Protein AF-A0A6C2UU72-F1 (afdb_monomer_lite)

Secondary structure (DSSP, 8-state):
-EEEEEEETTTTEEEEEEE----HHHHHHHHHHTTTTHHHHHHHHHTSPP-EEETTT--S-EE--HHHHHHHHTS-----HHHHHHHHHHHHHHHHHHHHT-

Organism: NCBI:txid2750658

Radius of gyration: 19.35 Å; chains: 1; bounding box: 35×25×57 Å

Foldseek 3Di:
DDWDWFQAPVVNDTAIKDWDDDDPVVLVVVCVVVLNPSVVVVVVVVPDDTQIAGPPPRDSRTDHPVVVVVVVVPPDDDDDVVVVVVVVVVSCVSVVVVVVVD

pLDDT: mean 72.53, std 7.65, range [53.47, 87.12]

Sequence (102 aa):
MKTARFYCADCDTVTKCEARTPSHILHLLLSIITAGLWVIVWVLLILKPLAWRCASCGSSRIRKYHELTQAIKDVPKKANPIGALIGLAIGIGLGFWYILTR

Structure (mmCIF, N/CA/C/O backbone):
data_AF-A0A6C2UU72-F1
#
_entry.id   AF-A0A6C2UU72-F1
#
loop_
_atom_site.group_PDB
_atom_site.id
_atom_site.type_symbol
_atom_site.label_atom_id
_atom_site.label_alt_id
_atom_site.label_comp_id
_atom_site.label_asym_id
_atom_site.label_entity_id
_atom_site.label_seq_id
_atom_site.pdbx_PDB_ins_code
_atom_site.Cartn_x
_atom_site.Cartn_y
_atom_site.Cartn_z
_atom_site.occupancy
_atom_site.B_iso_or_equiv
_atom_site.auth_seq_id
_atom_site.auth_comp_id
_atom_site.auth_asym_id
_atom_site.auth_atom_id
_atom_site.pdbx_PDB_model_num
ATOM 1 N N . MET A 1 1 ? 3.519 3.362 -0.200 1.00 58.50 1 MET A N 1
ATOM 2 C CA . MET A 1 1 ? 3.694 3.430 -1.666 1.00 58.50 1 MET A CA 1
ATOM 3 C C . MET A 1 1 ? 4.549 2.248 -2.088 1.00 58.50 1 MET A C 1
ATOM 5 O O . MET A 1 1 ? 5.656 2.125 -1.580 1.00 58.50 1 MET A O 1
ATOM 9 N N . LYS A 1 2 ? 4.024 1.325 -2.904 1.00 72.56 2 LYS A N 1
ATOM 10 C CA . LYS A 1 2 ? 4.803 0.178 -3.406 1.00 72.56 2 LYS A CA 1
ATOM 11 C C . LYS A 1 2 ? 5.288 0.494 -4.814 1.00 72.56 2 LYS A C 1
ATOM 13 O O . LYS A 1 2 ? 4.506 0.995 -5.618 1.00 72.56 2 LYS A O 1
ATOM 18 N N . THR A 1 3 ? 6.555 0.205 -5.096 1.00 78.81 3 THR A N 1
ATOM 19 C CA . THR A 1 3 ? 7.156 0.437 -6.415 1.00 78.81 3 THR A CA 1
ATOM 20 C C . THR A 1 3 ? 7.757 -0.861 -6.942 1.00 78.81 3 THR A C 1
ATOM 22 O O . THR A 1 3 ? 8.321 -1.635 -6.172 1.00 78.81 3 THR A O 1
ATOM 25 N N . ALA A 1 4 ? 7.566 -1.134 -8.229 1.00 78.69 4 ALA A N 1
ATOM 26 C CA . ALA A 1 4 ? 8.080 -2.318 -8.917 1.00 78.69 4 ALA A CA 1
ATOM 27 C C . ALA A 1 4 ? 8.367 -1.971 -10.384 1.00 78.69 4 ALA A C 1
ATOM 29 O O . ALA A 1 4 ? 7.825 -0.996 -10.897 1.00 78.69 4 ALA A O 1
ATOM 30 N N . ARG A 1 5 ? 9.227 -2.733 -11.066 1.00 80.38 5 ARG A N 1
ATOM 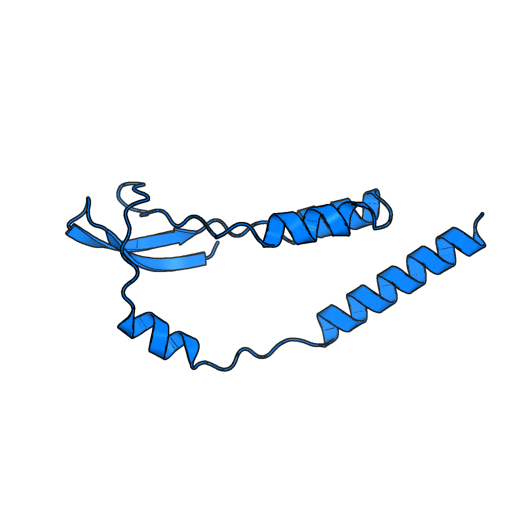31 C CA . ARG A 1 5 ? 9.512 -2.532 -12.497 1.00 80.38 5 ARG A CA 1
ATOM 32 C C . ARG A 1 5 ? 8.606 -3.431 -13.336 1.00 80.38 5 ARG A C 1
ATOM 34 O O . ARG A 1 5 ? 8.594 -4.639 -13.113 1.00 80.38 5 ARG A O 1
ATOM 41 N N . PHE A 1 6 ? 7.870 -2.855 -14.285 1.00 81.06 6 PHE A N 1
ATOM 42 C CA . PHE A 1 6 ? 7.045 -3.595 -15.246 1.00 81.06 6 PHE A CA 1
ATOM 43 C C . PHE A 1 6 ? 7.261 -3.071 -16.659 1.00 81.06 6 PHE A C 1
ATOM 45 O O . PHE A 1 6 ? 7.720 -1.947 -16.852 1.00 81.06 6 PHE A O 1
ATOM 52 N N . TYR A 1 7 ? 6.916 -3.896 -17.642 1.00 83.25 7 TYR A N 1
ATOM 53 C CA . TYR A 1 7 ? 6.917 -3.479 -19.034 1.00 83.25 7 TYR A CA 1
ATOM 54 C C . TYR A 1 7 ? 5.617 -2.728 -19.341 1.00 83.25 7 TYR A C 1
ATOM 56 O O . TYR A 1 7 ? 4.517 -3.234 -19.085 1.00 83.25 7 TYR A O 1
ATOM 64 N N . CYS A 1 8 ? 5.746 -1.512 -19.866 1.00 85.25 8 CYS A N 1
ATOM 65 C CA . CYS A 1 8 ? 4.618 -0.688 -20.280 1.00 85.25 8 CYS A CA 1
ATOM 66 C C . CYS A 1 8 ? 4.458 -0.765 -21.798 1.00 85.25 8 CYS A C 1
ATOM 68 O O . CYS A 1 8 ? 5.386 -0.420 -22.519 1.00 85.25 8 CYS A O 1
ATOM 70 N N . ALA A 1 9 ? 3.274 -1.166 -22.270 1.00 83.19 9 ALA A N 1
ATOM 71 C CA . ALA A 1 9 ? 3.007 -1.283 -23.704 1.00 83.19 9 ALA A CA 1
ATOM 72 C C . ALA A 1 9 ? 2.989 0.079 -24.422 1.00 83.19 9 ALA A C 1
ATOM 74 O O . ALA A 1 9 ? 3.321 0.147 -25.595 1.00 83.19 9 ALA A O 1
ATOM 75 N N . ASP A 1 10 ? 2.630 1.162 -23.722 1.00 87.12 10 ASP A N 1
ATOM 76 C CA . ASP A 1 10 ? 2.581 2.508 -24.312 1.00 87.12 10 ASP A CA 1
ATOM 77 C C . ASP A 1 10 ? 3.963 3.197 -24.349 1.00 87.12 10 ASP A C 1
ATOM 79 O O . ASP A 1 10 ? 4.182 4.076 -25.174 1.00 87.12 10 ASP A O 1
ATOM 83 N N . CYS A 1 11 ? 4.900 2.815 -23.469 1.00 85.25 11 CYS A N 1
ATOM 84 C CA . CYS A 1 11 ? 6.282 3.326 -23.486 1.00 85.25 11 CYS A CA 1
ATOM 85 C C . CYS A 1 11 ? 7.267 2.385 -24.191 1.00 85.25 11 CYS A C 1
ATOM 87 O O . CYS A 1 11 ? 8.440 2.730 -24.303 1.00 85.25 11 CYS A O 1
ATOM 89 N N . ASP A 1 12 ? 6.815 1.181 -24.553 1.00 85.94 12 ASP A N 1
ATOM 90 C CA . ASP A 1 12 ? 7.617 0.085 -25.109 1.00 85.94 12 ASP A CA 1
ATOM 91 C C . ASP A 1 12 ? 8.918 -0.208 -24.329 1.00 85.94 12 ASP A C 1
ATOM 93 O O . ASP A 1 12 ? 9.945 -0.610 -24.867 1.00 85.94 12 ASP A O 1
ATOM 97 N N . THR A 1 13 ? 8.908 0.029 -23.016 1.00 84.56 13 THR A N 1
ATOM 98 C CA . THR A 1 13 ? 10.105 -0.111 -22.183 1.00 84.56 13 THR A CA 1
ATOM 99 C C . THR A 1 13 ? 9.763 -0.518 -20.754 1.00 84.56 13 THR A C 1
ATOM 101 O O . THR A 1 13 ? 8.620 -0.405 -20.291 1.00 84.56 13 THR A O 1
ATOM 104 N N . VAL A 1 14 ? 10.765 -1.038 -20.042 1.00 83.50 14 VAL A N 1
ATOM 105 C CA . VAL A 1 14 ? 10.644 -1.443 -18.640 1.00 83.50 14 VAL A CA 1
ATOM 106 C C . VAL A 1 14 ? 10.787 -0.208 -17.759 1.00 83.50 14 VAL A C 1
ATOM 108 O O . VAL A 1 14 ? 11.880 0.322 -17.573 1.00 83.50 14 VAL A O 1
ATOM 111 N N . THR A 1 15 ? 9.678 0.237 -17.172 1.00 84.19 15 THR A N 1
ATOM 112 C CA . THR A 1 15 ? 9.633 1.443 -16.339 1.00 84.19 15 THR A CA 1
ATOM 113 C C . THR A 1 15 ? 9.269 1.120 -14.895 1.00 84.19 15 THR A C 1
ATOM 115 O O . THR A 1 15 ? 8.723 0.062 -14.556 1.00 84.19 15 THR A O 1
ATOM 118 N N . LYS A 1 16 ? 9.581 2.060 -13.999 1.00 83.38 16 LYS A N 1
ATOM 119 C CA . LYS A 1 16 ? 9.114 2.011 -12.616 1.00 83.38 16 LYS A CA 1
ATOM 120 C C . LYS A 1 16 ? 7.605 2.264 -12.600 1.00 83.38 16 LYS A C 1
ATOM 122 O O . LYS A 1 16 ? 7.124 3.287 -13.078 1.00 83.38 16 LYS A O 1
ATOM 127 N N . CYS A 1 17 ? 6.869 1.320 -12.041 1.00 81.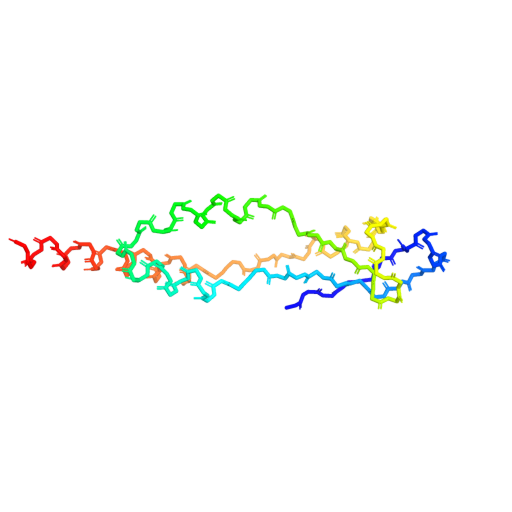94 17 CYS A N 1
ATOM 128 C CA . CYS A 1 17 ? 5.438 1.399 -11.822 1.00 81.94 17 CYS A CA 1
ATOM 129 C C . CYS A 1 17 ? 5.151 1.542 -10.334 1.00 81.94 17 CYS A C 1
ATOM 131 O O . CYS A 1 17 ? 5.824 0.955 -9.477 1.00 81.94 17 CYS A O 1
ATOM 133 N N . GLU A 1 18 ? 4.119 2.311 -10.032 1.00 82.81 18 GLU A N 1
ATOM 134 C CA . GLU A 1 18 ? 3.756 2.667 -8.673 1.00 82.81 18 GLU A CA 1
ATOM 135 C C . GLU A 1 18 ? 2.339 2.183 -8.398 1.00 82.81 18 GLU A C 1
ATOM 137 O O . GLU A 1 18 ? 1.427 2.345 -9.212 1.00 82.81 18 GLU A O 1
ATOM 142 N N . ALA A 1 19 ? 2.161 1.549 -7.244 1.00 79.62 19 ALA A N 1
ATOM 143 C CA . ALA A 1 19 ? 0.853 1.188 -6.737 1.00 79.62 19 ALA A CA 1
ATOM 144 C C . ALA A 1 19 ? 0.575 1.937 -5.441 1.00 79.62 19 ALA A C 1
ATOM 146 O O . ALA A 1 19 ? 1.380 1.953 -4.491 1.00 79.62 19 ALA A O 1
ATOM 147 N N . ARG A 1 20 ? -0.617 2.532 -5.392 1.00 72.69 20 ARG A N 1
ATOM 148 C CA . ARG A 1 20 ? -1.119 3.184 -4.192 1.00 72.69 20 ARG A CA 1
ATOM 149 C C . ARG A 1 20 ? -1.568 2.101 -3.221 1.00 72.69 20 ARG A C 1
ATOM 151 O O . ARG A 1 20 ? -2.572 1.429 -3.423 1.00 72.69 20 ARG A O 1
ATOM 158 N N . THR A 1 21 ? -0.781 1.906 -2.173 1.00 68.25 21 THR A N 1
ATOM 159 C CA . THR A 1 21 ? -1.188 1.080 -1.039 1.00 68.25 21 THR A CA 1
ATOM 160 C C . THR A 1 21 ? -2.216 1.851 -0.216 1.00 68.25 21 THR A C 1
ATOM 162 O O . THR A 1 21 ? -1.911 2.992 0.147 1.00 68.25 21 THR A O 1
ATOM 165 N N . PRO A 1 22 ? -3.384 1.269 0.101 1.00 67.69 22 PRO A N 1
ATOM 166 C CA . PRO A 1 22 ? -4.325 1.895 1.020 1.00 67.69 22 PRO A CA 1
ATOM 167 C C . PRO A 1 22 ? -3.665 2.120 2.389 1.00 67.69 22 PRO A C 1
ATOM 169 O O . PRO A 1 22 ? -2.832 1.326 2.835 1.00 67.69 22 PRO A O 1
ATOM 172 N N . SER A 1 23 ? -4.006 3.227 3.049 1.00 72.19 23 SER A N 1
ATOM 173 C CA . SER A 1 23 ? -3.510 3.553 4.386 1.00 72.19 23 SER A CA 1
ATOM 174 C C . SER A 1 23 ? -4.226 2.692 5.429 1.00 72.19 23 SER A C 1
ATOM 176 O O . SER A 1 23 ? -5.377 2.936 5.788 1.00 72.19 23 SER A O 1
ATOM 178 N N . HIS A 1 24 ? -3.535 1.676 5.949 1.00 71.56 24 HIS A N 1
ATOM 179 C CA . HIS A 1 24 ? -4.052 0.841 7.042 1.00 71.56 24 HIS A CA 1
ATOM 180 C C . HIS A 1 24 ? -4.330 1.662 8.319 1.00 71.56 24 HIS A C 1
ATOM 182 O O . HIS A 1 24 ? -5.259 1.350 9.052 1.00 71.56 24 HIS A O 1
ATOM 188 N N . ILE A 1 25 ? -3.591 2.760 8.531 1.00 76.81 25 ILE A N 1
ATOM 189 C CA . ILE A 1 25 ? -3.733 3.667 9.686 1.00 76.81 25 ILE A CA 1
ATOM 190 C C . ILE A 1 25 ? -5.110 4.342 9.728 1.00 76.81 25 ILE A C 1
ATOM 192 O O . ILE A 1 25 ? -5.732 4.390 10.783 1.00 76.81 25 ILE A O 1
ATOM 196 N N . LEU A 1 26 ? -5.616 4.826 8.588 1.00 78.75 26 LEU A N 1
ATOM 197 C CA . LEU A 1 26 ? -6.924 5.494 8.533 1.00 78.75 26 LEU A CA 1
ATOM 198 C C . LEU A 1 26 ? -8.055 4.528 8.899 1.00 78.75 26 LEU A C 1
ATOM 200 O O . LEU A 1 26 ? -8.996 4.893 9.596 1.00 78.75 26 LEU A O 1
ATOM 204 N N . HIS A 1 27 ? -7.932 3.275 8.466 1.00 72.19 27 HIS A N 1
ATOM 205 C CA . HIS A 1 27 ? -8.908 2.237 8.774 1.00 72.19 27 HIS A CA 1
ATOM 206 C C . HIS A 1 27 ? -8.858 1.814 10.242 1.00 72.19 27 HIS A C 1
ATOM 208 O O . HIS A 1 27 ? -9.904 1.588 10.843 1.00 72.19 27 HIS A O 1
ATOM 214 N N . LEU A 1 28 ? -7.658 1.775 10.827 1.00 72.38 28 LEU A N 1
ATOM 215 C CA . LEU A 1 28 ? -7.478 1.527 12.252 1.00 72.38 28 LEU A CA 1
ATOM 216 C C . LEU A 1 28 ? -8.115 2.650 13.087 1.00 72.38 28 LEU A C 1
ATOM 218 O O . LEU A 1 28 ? -8.878 2.368 14.007 1.00 72.38 28 LEU A O 1
ATOM 222 N N . LEU A 1 29 ? -7.920 3.912 12.699 1.00 76.19 29 LEU A N 1
ATOM 223 C CA . LEU A 1 29 ? -8.565 5.052 13.353 1.00 76.19 29 LEU A CA 1
ATOM 224 C C . LEU A 1 29 ? -10.101 4.981 13.270 1.00 76.19 29 LEU A C 1
ATOM 226 O O . LEU A 1 29 ? -10.775 5.137 14.285 1.00 76.19 29 LEU A O 1
ATOM 230 N N . LEU A 1 30 ? -10.666 4.676 12.094 1.00 72.06 30 LEU A N 1
ATOM 231 C CA . LEU A 1 30 ? -12.121 4.533 11.948 1.00 72.06 30 LEU A CA 1
ATOM 232 C C . LEU A 1 30 ? -12.682 3.332 12.717 1.00 72.06 30 LEU A C 1
ATOM 234 O O . LEU A 1 30 ? -13.788 3.426 13.243 1.00 72.06 30 LEU A O 1
ATOM 238 N N . SER A 1 31 ? -11.943 2.225 12.836 1.00 69.69 31 SER A N 1
ATOM 239 C CA . SER A 1 31 ? -12.373 1.095 13.671 1.00 69.69 31 SER A CA 1
ATOM 240 C C . SER A 1 31 ? -12.468 1.457 15.152 1.00 69.69 31 SER A C 1
ATOM 242 O O . SER A 1 31 ? -13.380 0.985 15.819 1.00 69.69 31 SER A O 1
ATOM 244 N N . ILE A 1 32 ? -11.608 2.350 15.650 1.00 73.25 32 ILE A N 1
ATOM 245 C CA . ILE A 1 32 ? -11.668 2.831 17.036 1.00 73.25 32 ILE A CA 1
ATOM 246 C C . ILE A 1 32 ? -12.873 3.762 17.226 1.00 73.25 32 ILE A C 1
ATOM 248 O O . ILE A 1 32 ? -13.644 3.580 18.162 1.00 73.25 32 ILE A O 1
ATOM 252 N N . ILE A 1 33 ? -13.089 4.707 16.303 1.00 74.62 33 ILE A N 1
ATOM 253 C CA . ILE A 1 33 ? -14.204 5.673 16.370 1.00 74.62 33 ILE A CA 1
ATOM 254 C C . ILE A 1 33 ? -15.573 4.979 16.267 1.00 74.62 33 ILE A C 1
ATOM 256 O O . ILE A 1 33 ? -16.540 5.414 16.881 1.00 74.62 33 ILE A O 1
ATOM 260 N N . THR A 1 34 ? -15.663 3.887 15.508 1.00 72.50 34 THR A N 1
ATOM 261 C CA . THR A 1 34 ? -16.914 3.138 15.285 1.00 72.50 34 THR A CA 1
ATOM 262 C C . THR A 1 34 ? -17.074 1.917 16.198 1.00 72.50 34 THR A C 1
ATOM 264 O O . THR A 1 34 ? -17.907 1.055 15.913 1.00 72.50 34 THR A O 1
ATOM 267 N N . ALA A 1 35 ? -16.266 1.807 17.262 1.00 68.75 35 ALA A N 1
ATOM 268 C CA . ALA A 1 35 ? -16.281 0.683 18.206 1.00 68.75 35 ALA A CA 1
ATOM 269 C C . ALA A 1 35 ? -16.197 -0.706 17.530 1.00 68.75 35 ALA A C 1
ATOM 271 O O . ALA A 1 35 ? -16.850 -1.664 17.930 1.00 68.75 35 ALA A O 1
ATOM 272 N N . GLY A 1 36 ? -15.398 -0.818 16.468 1.00 68.44 36 GLY A N 1
ATOM 273 C CA . GLY A 1 36 ? -15.157 -2.067 15.746 1.00 68.44 36 GLY A CA 1
ATOM 274 C C . GLY A 1 36 ? -16.132 -2.362 14.602 1.00 68.44 36 GLY A C 1
ATOM 275 O O . GLY A 1 36 ? -15.835 -3.234 13.787 1.00 68.44 36 GLY A O 1
ATOM 276 N N . LEU A 1 37 ? -17.231 -1.611 14.444 1.00 66.94 37 LEU A N 1
ATOM 277 C CA . LEU A 1 37 ? -18.194 -1.829 13.352 1.00 66.94 37 LEU A CA 1
ATOM 278 C C . LEU A 1 37 ? -17.557 -1.615 11.964 1.00 66.94 37 LEU A C 1
ATOM 280 O O . LEU A 1 37 ? -17.858 -2.325 11.004 1.00 66.94 37 LEU A O 1
ATOM 284 N N . TRP A 1 38 ? -16.605 -0.683 11.856 1.00 73.38 38 TRP A N 1
ATOM 285 C CA . TRP A 1 38 ? -15.910 -0.380 10.599 1.00 73.38 38 TRP A CA 1
ATOM 286 C C . TRP A 1 38 ? -14.911 -1.456 10.149 1.00 73.38 38 TRP A C 1
ATOM 288 O O . TRP A 1 38 ? -14.464 -1.447 8.999 1.00 73.38 38 TRP A O 1
ATOM 298 N N . VAL A 1 39 ? -14.572 -2.419 11.012 1.00 69.88 39 VAL A N 1
ATOM 299 C CA . VAL A 1 39 ? -13.667 -3.527 10.663 1.00 69.88 39 VAL A CA 1
ATOM 300 C C . VAL A 1 39 ? -14.257 -4.388 9.540 1.00 69.88 39 VAL A C 1
ATOM 302 O O . VAL A 1 39 ? -13.524 -4.829 8.658 1.00 69.88 39 VAL A O 1
ATOM 305 N N . ILE A 1 40 ? -15.581 -4.564 9.497 1.00 69.94 40 ILE A N 1
ATOM 306 C CA . ILE A 1 40 ? -16.266 -5.352 8.458 1.00 69.94 40 ILE A CA 1
ATOM 307 C C . ILE A 1 40 ? -16.1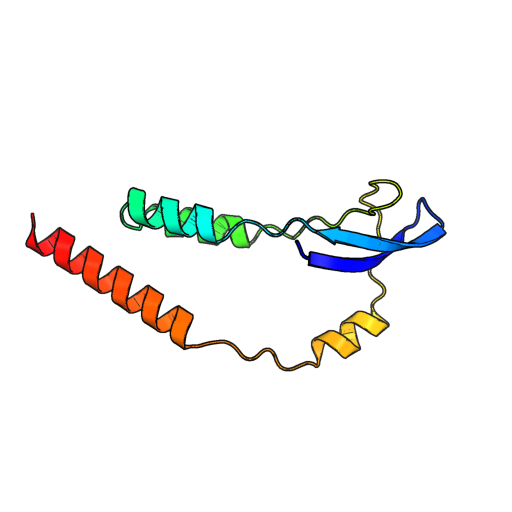04 -4.695 7.077 1.00 69.94 40 ILE A C 1
ATOM 309 O O . ILE A 1 40 ? -15.724 -5.349 6.104 1.00 69.94 40 ILE A O 1
ATOM 313 N N . VAL A 1 41 ? -16.318 -3.378 6.998 1.00 71.00 41 VAL A N 1
ATOM 314 C CA . VAL A 1 41 ? -16.118 -2.590 5.768 1.00 71.00 41 VAL A CA 1
ATOM 315 C C . VAL A 1 41 ? -14.652 -2.631 5.337 1.00 71.00 41 VAL A C 1
ATOM 317 O O . VAL A 1 41 ? -14.346 -2.713 4.146 1.00 71.00 41 VAL A O 1
ATOM 320 N N . TRP A 1 42 ? -13.730 -2.631 6.301 1.00 69.06 42 TRP A N 1
ATOM 321 C CA . TRP A 1 42 ? -12.306 -2.730 6.020 1.00 69.06 42 TRP A CA 1
ATOM 322 C C . TRP A 1 42 ? -11.939 -4.043 5.327 1.00 69.06 42 TRP A C 1
ATOM 324 O O . TRP A 1 42 ? -11.266 -4.000 4.300 1.00 69.06 42 TRP A O 1
ATOM 334 N N . VAL A 1 43 ? -12.432 -5.188 5.815 1.00 69.44 43 VAL A N 1
ATOM 335 C CA . VAL A 1 43 ? -12.193 -6.503 5.188 1.00 69.44 43 VAL A CA 1
ATOM 336 C C . VAL A 1 43 ? -12.640 -6.511 3.724 1.00 69.44 43 VAL A C 1
ATOM 338 O O . VAL A 1 43 ? -11.890 -6.955 2.854 1.00 69.44 43 VAL A O 1
ATOM 341 N N . LEU A 1 44 ? -13.805 -5.931 3.428 1.00 70.69 44 LEU A N 1
ATOM 342 C CA . LEU A 1 44 ? -14.317 -5.811 2.060 1.00 70.69 44 LEU A CA 1
ATOM 343 C C . LEU A 1 44 ? -13.440 -4.915 1.169 1.00 70.69 44 LEU A C 1
ATOM 345 O O . LEU A 1 44 ? -13.251 -5.207 -0.011 1.00 70.69 44 LEU A O 1
ATOM 349 N N . LEU A 1 45 ? -12.868 -3.839 1.714 1.00 67.50 45 LEU A N 1
ATOM 350 C CA . LEU A 1 45 ? -12.010 -2.923 0.957 1.00 67.50 45 LEU A CA 1
ATOM 351 C C . LEU A 1 45 ? -10.613 -3.492 0.676 1.00 67.50 45 LEU A C 1
ATOM 353 O O . LEU A 1 45 ? -10.043 -3.184 -0.372 1.00 67.50 45 LEU A O 1
ATOM 357 N N . ILE A 1 46 ? -10.063 -4.335 1.557 1.00 68.31 46 ILE A N 1
ATOM 358 C CA . ILE A 1 46 ? -8.741 -4.963 1.358 1.00 68.31 46 ILE A CA 1
ATOM 359 C C . ILE A 1 46 ? -8.759 -5.944 0.174 1.00 68.31 46 ILE A C 1
ATOM 361 O O . ILE A 1 46 ? -7.733 -6.143 -0.475 1.00 68.31 46 ILE A O 1
ATOM 365 N N . LEU A 1 47 ? -9.924 -6.514 -0.153 1.00 64.50 47 LEU A N 1
ATOM 366 C CA . LEU A 1 47 ? -10.095 -7.406 -1.304 1.00 64.50 47 LEU A CA 1
ATOM 367 C C . LEU A 1 47 ? -9.955 -6.688 -2.655 1.00 64.50 47 LEU A C 1
ATOM 369 O O . LEU A 1 47 ? -9.828 -7.355 -3.684 1.00 64.50 47 LEU A O 1
ATOM 373 N N . LYS A 1 48 ? -9.947 -5.347 -2.692 1.00 64.44 48 LYS A N 1
ATOM 374 C CA . LYS A 1 48 ? -9.754 -4.627 -3.953 1.00 64.44 48 LYS A CA 1
ATOM 375 C C . LYS A 1 48 ? -8.309 -4.760 -4.450 1.00 64.44 48 LYS A C 1
ATOM 377 O O . LYS A 1 48 ? -7.370 -4.423 -3.723 1.00 64.44 48 LYS A O 1
ATOM 382 N N . PRO A 1 49 ? -8.107 -5.207 -5.703 1.00 62.91 49 PRO A N 1
ATOM 383 C CA . PRO A 1 49 ? -6.774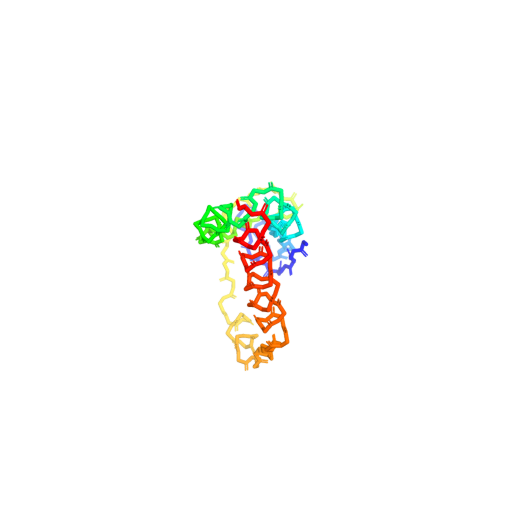 -5.364 -6.260 1.00 62.91 49 PRO A CA 1
ATOM 384 C C . PRO A 1 49 ? -6.066 -4.010 -6.369 1.00 62.91 49 PRO A C 1
ATOM 386 O O . PRO A 1 49 ? -6.661 -2.996 -6.738 1.00 62.91 49 PRO A O 1
ATOM 389 N N . LEU A 1 50 ? -4.766 -4.004 -6.061 1.00 68.62 50 LEU A N 1
ATOM 390 C CA . LEU A 1 50 ? -3.918 -2.827 -6.234 1.00 68.62 50 LEU A CA 1
ATOM 391 C C . LEU A 1 50 ? -3.855 -2.454 -7.720 1.00 68.62 50 LEU A C 1
ATOM 393 O O . LEU A 1 50 ? -3.315 -3.207 -8.532 1.00 68.62 50 LEU A O 1
ATOM 397 N N . ALA A 1 51 ? -4.363 -1.269 -8.055 1.00 75.81 51 ALA A N 1
ATOM 398 C CA . ALA A 1 51 ? -4.188 -0.679 -9.372 1.00 75.81 51 ALA A CA 1
ATOM 399 C C . ALA A 1 51 ? -2.742 -0.186 -9.515 1.00 75.81 51 ALA A C 1
ATOM 401 O O . ALA A 1 51 ? -2.301 0.719 -8.800 1.00 75.81 51 ALA A O 1
ATOM 402 N N . TRP A 1 52 ? -2.002 -0.807 -10.427 1.00 78.25 52 TRP A N 1
ATOM 403 C CA . TRP A 1 52 ? -0.669 -0.366 -10.811 1.00 78.25 52 TRP A CA 1
ATOM 404 C C . TRP A 1 52 ? -0.779 0.696 -11.904 1.00 78.25 52 TRP A C 1
ATOM 406 O O . TRP A 1 52 ? -1.657 0.610 -12.766 1.00 78.25 52 TRP A O 1
ATOM 416 N N . ARG A 1 53 ? 0.120 1.682 -11.888 1.00 83.12 53 ARG A N 1
ATOM 417 C CA . ARG A 1 53 ? 0.250 2.675 -12.961 1.00 83.12 53 ARG A CA 1
ATOM 418 C C . ARG A 1 53 ? 1.714 2.898 -13.317 1.00 83.12 53 ARG A C 1
ATOM 420 O O . ARG A 1 53 ? 2.582 2.841 -12.444 1.00 83.12 53 ARG A O 1
ATOM 427 N N . CYS A 1 54 ? 1.981 3.143 -14.596 1.00 84.12 54 CYS A N 1
ATOM 428 C CA . CYS A 1 54 ? 3.302 3.537 -15.080 1.00 84.12 54 CYS A CA 1
ATOM 429 C C . CYS A 1 54 ? 3.660 4.939 -14.556 1.00 84.12 54 CYS A C 1
ATOM 431 O O . CYS A 1 54 ? 2.854 5.856 -14.697 1.00 84.12 54 CYS A O 1
ATOM 433 N N . ALA A 1 55 ? 4.856 5.130 -13.987 1.00 85.00 55 ALA A N 1
ATOM 434 C CA . ALA A 1 55 ? 5.287 6.446 -13.497 1.00 85.00 55 ALA A CA 1
ATOM 435 C C . ALA A 1 55 ? 5.681 7.419 -14.624 1.00 85.00 55 ALA A C 1
ATOM 437 O O . ALA A 1 55 ? 5.727 8.621 -14.397 1.00 85.00 55 ALA A O 1
ATOM 438 N N . SER A 1 56 ? 5.971 6.907 -15.827 1.00 85.00 56 SER A N 1
ATOM 439 C CA . SER A 1 56 ? 6.412 7.725 -16.965 1.00 85.00 56 SER A CA 1
ATOM 440 C C . SER A 1 56 ? 5.245 8.240 -17.812 1.00 85.00 56 SER A C 1
ATOM 442 O O . SER A 1 56 ? 5.211 9.423 -18.125 1.00 85.00 56 SER A O 1
ATOM 444 N N . CYS A 1 57 ? 4.272 7.384 -18.146 1.00 86.50 57 CYS A N 1
ATOM 445 C CA . CYS A 1 57 ? 3.134 7.757 -19.001 1.00 86.50 57 CYS A CA 1
ATOM 446 C C . CYS A 1 57 ? 1.767 7.729 -18.301 1.00 86.50 57 CYS A C 1
ATOM 448 O O . CYS A 1 57 ? 0.765 8.103 -18.901 1.00 86.50 57 CYS A O 1
ATOM 450 N N . GLY A 1 58 ? 1.675 7.230 -17.064 1.00 83.81 58 GLY A N 1
ATOM 451 C CA . GLY A 1 58 ? 0.403 7.108 -16.342 1.00 83.81 58 GLY A CA 1
ATOM 452 C C . GLY A 1 58 ? -0.517 5.970 -16.809 1.00 83.81 58 GLY A C 1
ATOM 453 O O . GLY A 1 58 ? -1.569 5.763 -16.199 1.00 83.81 58 GLY A O 1
ATOM 454 N N . SER A 1 59 ? -0.135 5.204 -17.838 1.00 82.38 59 SER A N 1
ATOM 455 C CA . SER A 1 59 ? -0.940 4.093 -18.359 1.00 82.38 59 SER A CA 1
ATOM 456 C C . SER A 1 59 ? -1.140 2.975 -17.330 1.00 82.38 59 SER A C 1
ATOM 458 O O . SER A 1 59 ? -0.260 2.665 -16.518 1.00 82.38 59 SER A O 1
ATOM 460 N N . SER A 1 60 ? -2.319 2.352 -17.393 1.00 76.44 60 SER A N 1
ATOM 461 C CA . SER A 1 60 ? -2.678 1.144 -16.640 1.00 76.44 60 SER A CA 1
ATOM 462 C C . SER A 1 60 ? -2.455 -0.151 -17.438 1.00 76.44 60 SER A C 1
ATOM 464 O O . SER A 1 60 ? -2.555 -1.239 -16.869 1.00 76.44 60 SER A O 1
ATOM 466 N N . ARG A 1 61 ? -2.094 -0.062 -18.731 1.00 76.75 61 ARG A N 1
ATOM 467 C CA . ARG A 1 61 ? -1.736 -1.212 -19.581 1.00 76.75 61 ARG A CA 1
ATOM 468 C C . ARG A 1 61 ? -0.280 -1.615 -19.372 1.00 76.75 61 ARG A C 1
ATOM 470 O O . ARG A 1 61 ? 0.603 -1.357 -20.189 1.00 76.75 61 ARG A O 1
ATOM 477 N N . ILE A 1 62 ? -0.036 -2.258 -18.243 1.00 78.56 62 ILE A N 1
ATOM 478 C CA . ILE A 1 62 ? 1.287 -2.738 -17.841 1.00 78.56 62 ILE A CA 1
ATOM 479 C C . ILE A 1 62 ? 1.274 -4.255 -17.728 1.00 78.56 62 ILE A C 1
ATOM 481 O O . ILE A 1 62 ? 0.433 -4.842 -17.045 1.00 78.56 62 ILE A O 1
ATOM 485 N N . ARG A 1 63 ? 2.217 -4.900 -18.419 1.00 74.69 63 ARG A N 1
ATOM 486 C CA . ARG A 1 63 ? 2.407 -6.349 -18.374 1.00 74.69 63 ARG A CA 1
ATOM 487 C C . ARG A 1 63 ? 3.377 -6.669 -17.252 1.00 74.69 63 ARG A C 1
ATOM 489 O O . ARG A 1 63 ? 4.521 -6.213 -17.222 1.00 74.69 63 ARG A O 1
ATOM 496 N N . LYS A 1 64 ? 2.893 -7.465 -16.305 1.00 66.12 64 LYS A N 1
ATOM 497 C CA . LYS A 1 64 ? 3.700 -7.963 -15.201 1.00 66.12 64 LYS A CA 1
ATOM 498 C C . LYS A 1 64 ? 4.731 -8.944 -15.761 1.00 66.12 64 LYS A C 1
ATOM 500 O O . LYS A 1 64 ? 4.349 -9.996 -16.262 1.00 66.12 64 LYS A O 1
ATOM 505 N N . TYR A 1 65 ? 6.016 -8.605 -15.686 1.00 63.12 65 TYR A N 1
ATOM 506 C CA . TYR A 1 65 ? 7.090 -9.527 -16.061 1.00 63.12 65 TYR A CA 1
ATOM 507 C C . TYR A 1 65 ? 7.102 -10.686 -15.050 1.00 63.12 65 TYR A C 1
ATOM 509 O O . TYR A 1 65 ? 7.419 -10.496 -13.874 1.00 63.12 65 TYR A O 1
ATOM 517 N N . HIS A 1 66 ? 6.632 -11.862 -15.465 1.00 63.34 66 HIS A N 1
ATOM 518 C CA . HIS A 1 66 ? 6.298 -12.954 -14.546 1.00 63.34 66 HIS A CA 1
ATOM 519 C C . HIS A 1 66 ? 7.545 -13.619 -13.940 1.00 63.34 66 HIS A C 1
ATOM 521 O O . HIS A 1 66 ? 7.539 -13.900 -12.744 1.00 63.34 66 HIS A O 1
ATOM 527 N N . GLU A 1 67 ? 8.635 -13.752 -14.704 1.00 62.16 67 GLU A N 1
ATOM 528 C CA . GLU A 1 67 ? 9.863 -14.444 -14.270 1.00 62.16 67 GLU A CA 1
ATOM 529 C C . GLU A 1 67 ? 10.506 -13.821 -13.023 1.00 62.16 67 GLU A C 1
ATOM 531 O O . GLU A 1 67 ? 10.729 -14.509 -12.030 1.00 62.16 67 GLU A O 1
ATOM 536 N N . LEU A 1 68 ? 10.709 -12.497 -12.992 1.00 63.41 68 LEU A N 1
ATOM 537 C CA . LEU A 1 68 ? 11.304 -11.843 -11.818 1.00 63.41 68 LEU A CA 1
ATOM 538 C C . LEU A 1 68 ? 10.361 -11.869 -10.604 1.00 63.41 68 LEU A C 1
ATOM 540 O O . LEU A 1 68 ? 10.803 -11.899 -9.456 1.00 63.41 68 LEU A O 1
ATOM 544 N N . THR A 1 69 ? 9.043 -11.860 -10.842 1.00 65.19 69 THR A N 1
ATOM 545 C CA . THR A 1 69 ? 8.091 -11.911 -9.728 1.00 65.19 69 THR A CA 1
ATOM 546 C C . THR A 1 69 ? 7.953 -13.301 -9.121 1.00 65.19 69 THR A C 1
ATOM 548 O O . THR A 1 69 ? 7.582 -13.371 -7.952 1.00 65.19 69 THR A O 1
ATOM 551 N N . GLN A 1 70 ? 8.240 -14.378 -9.863 1.00 64.38 70 GLN A N 1
ATOM 552 C CA . GLN A 1 70 ? 8.287 -15.736 -9.311 1.00 64.38 70 GLN A CA 1
ATOM 553 C C . GLN A 1 70 ? 9.445 -15.872 -8.323 1.00 64.38 70 GLN A C 1
ATOM 555 O O . GLN A 1 70 ? 9.187 -16.189 -7.168 1.00 64.38 70 GLN A O 1
ATOM 560 N N . ALA A 1 71 ? 10.654 -15.455 -8.712 1.00 63.16 71 ALA A N 1
ATOM 561 C CA . ALA A 1 71 ? 11.827 -15.479 -7.833 1.00 63.16 71 ALA A CA 1
ATOM 562 C C . ALA A 1 71 ? 11.630 -14.680 -6.525 1.00 63.16 71 ALA A C 1
ATOM 564 O O . ALA A 1 71 ? 12.117 -15.059 -5.465 1.00 63.16 71 ALA A O 1
ATOM 565 N N . ILE A 1 72 ? 10.875 -13.574 -6.569 1.00 67.56 72 ILE A N 1
ATOM 566 C CA . ILE A 1 72 ? 10.534 -12.789 -5.368 1.00 67.56 72 ILE A CA 1
ATOM 567 C C . ILE A 1 72 ? 9.421 -13.460 -4.543 1.00 67.56 72 ILE A C 1
ATOM 569 O O . ILE A 1 72 ? 9.342 -13.257 -3.330 1.00 67.56 72 ILE A O 1
ATOM 573 N N . LYS A 1 73 ? 8.530 -14.234 -5.173 1.00 66.25 73 LYS A N 1
ATOM 574 C CA . LYS A 1 73 ? 7.428 -14.926 -4.485 1.00 66.25 73 LYS A CA 1
ATOM 575 C C . LYS A 1 73 ? 7.942 -16.049 -3.583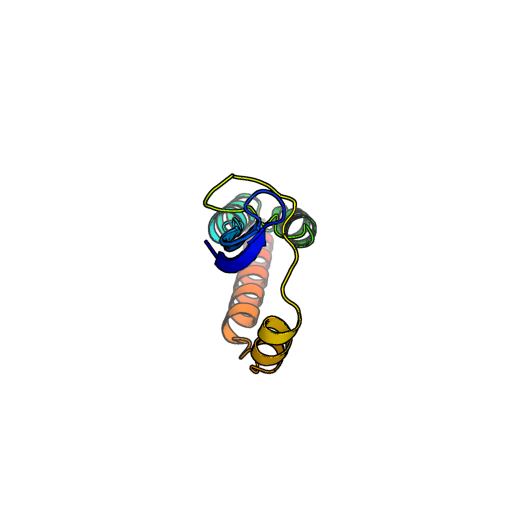 1.00 66.25 73 LYS A C 1
ATOM 577 O O . LYS A 1 73 ? 7.306 -16.312 -2.566 1.00 66.25 73 LYS A O 1
ATOM 582 N N . ASP A 1 74 ? 9.086 -16.630 -3.928 1.00 66.12 74 ASP A N 1
ATOM 583 C CA . ASP A 1 74 ? 9.754 -17.678 -3.150 1.00 66.12 74 ASP A CA 1
ATOM 584 C C . ASP A 1 74 ? 10.408 -17.146 -1.864 1.00 66.12 74 ASP A C 1
ATOM 586 O O . ASP A 1 74 ? 10.820 -17.920 -1.003 1.00 66.12 74 ASP A O 1
ATOM 590 N N . VAL A 1 75 ? 10.457 -15.820 -1.677 1.00 73.31 75 VAL A N 1
ATOM 591 C CA . VAL A 1 75 ? 10.920 -15.222 -0.423 1.00 73.31 75 VAL A CA 1
ATOM 592 C C . VAL A 1 75 ? 9.880 -15.489 0.680 1.00 73.31 75 VAL A C 1
ATOM 594 O O . VAL A 1 75 ? 8.748 -14.992 0.592 1.00 73.31 75 VAL A O 1
ATOM 597 N N . PRO A 1 76 ? 10.233 -16.221 1.755 1.00 58.16 76 PRO A N 1
ATOM 598 C CA . PRO A 1 76 ? 9.301 -16.538 2.827 1.00 58.16 76 PRO A CA 1
ATOM 599 C C . PRO A 1 76 ? 8.875 -15.255 3.544 1.00 58.16 76 PRO A C 1
ATOM 601 O O . PRO A 1 76 ? 9.672 -14.561 4.180 1.00 58.16 76 PRO A O 1
ATOM 604 N N . LYS A 1 77 ? 7.585 -14.917 3.462 1.00 65.94 77 LYS A N 1
ATOM 605 C CA . LYS A 1 77 ? 7.029 -13.802 4.234 1.00 65.94 77 LYS A CA 1
ATOM 606 C C . LYS A 1 77 ? 6.936 -14.201 5.702 1.00 65.94 77 LYS A C 1
ATOM 608 O O . LYS A 1 77 ? 6.069 -14.984 6.080 1.00 65.94 77 LYS A O 1
ATOM 613 N N . LYS A 1 78 ? 7.774 -13.596 6.542 1.00 53.47 78 LYS A N 1
ATOM 614 C CA . LYS A 1 78 ? 7.644 -13.675 8.000 1.00 53.47 78 LYS A CA 1
ATOM 615 C C . LYS A 1 78 ? 6.401 -12.896 8.432 1.00 53.47 78 LYS A C 1
ATOM 617 O O . LYS A 1 78 ? 6.421 -11.669 8.517 1.00 53.47 78 LYS A O 1
ATOM 622 N N . ALA A 1 79 ? 5.297 -13.602 8.659 1.00 61.31 79 ALA A N 1
ATOM 623 C CA . ALA A 1 79 ? 4.136 -13.018 9.313 1.00 61.31 79 ALA A CA 1
ATOM 624 C C . ALA A 1 79 ? 4.526 -12.634 10.748 1.00 61.31 79 ALA A C 1
ATOM 626 O O . ALA A 1 79 ? 5.173 -13.418 11.441 1.00 61.31 79 ALA A O 1
ATOM 627 N N . ASN A 1 80 ? 4.164 -11.427 11.189 1.00 61.47 80 ASN A N 1
ATOM 628 C CA . ASN A 1 80 ? 4.364 -11.013 12.576 1.00 61.47 80 ASN A CA 1
ATOM 629 C C . ASN A 1 80 ? 3.104 -11.372 13.384 1.00 61.47 80 ASN A C 1
ATOM 631 O O . ASN A 1 80 ? 2.119 -10.633 13.308 1.00 61.47 80 ASN A O 1
ATOM 635 N N . PRO A 1 81 ? 3.116 -12.469 14.169 1.00 62.97 81 PRO A N 1
ATOM 636 C CA . PRO A 1 81 ? 1.948 -12.925 14.933 1.00 62.97 81 PRO A CA 1
ATOM 637 C C . PRO A 1 81 ? 1.529 -11.920 16.014 1.00 62.97 81 PRO A C 1
ATOM 639 O O . PRO A 1 81 ? 0.363 -11.848 16.386 1.00 62.97 81 PRO A O 1
ATOM 642 N N . ILE A 1 82 ? 2.468 -11.077 16.454 1.00 66.00 82 ILE A N 1
ATOM 643 C CA . ILE A 1 82 ? 2.255 -10.018 17.444 1.00 66.00 82 ILE A CA 1
ATOM 644 C C . ILE A 1 82 ? 1.153 -9.047 16.991 1.00 66.00 82 ILE A C 1
ATOM 646 O O . ILE A 1 82 ? 0.305 -8.668 17.791 1.00 66.00 82 ILE A O 1
ATOM 650 N N . GLY A 1 83 ? 1.104 -8.695 15.700 1.00 61.34 83 GLY A N 1
ATOM 651 C CA . GLY A 1 83 ? 0.074 -7.792 15.178 1.00 61.34 83 GLY A CA 1
ATOM 652 C C . GLY A 1 83 ? -1.340 -8.380 15.251 1.00 61.34 83 GLY A C 1
ATOM 653 O O . GLY A 1 83 ? -2.294 -7.648 15.499 1.00 61.34 83 GLY A O 1
ATOM 654 N N . ALA A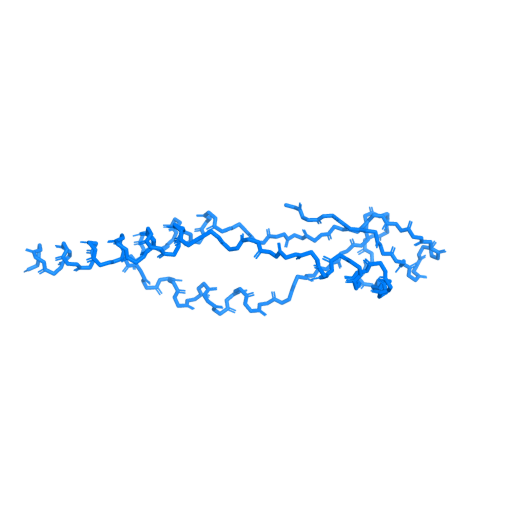 1 84 ? -1.471 -9.701 15.090 1.00 64.19 84 ALA A N 1
ATOM 655 C CA . ALA A 1 84 ? -2.755 -10.393 15.195 1.00 64.19 84 ALA A CA 1
ATOM 656 C C . ALA A 1 84 ? -3.224 -10.511 16.655 1.00 64.19 84 ALA A C 1
ATOM 658 O O . ALA A 1 84 ? -4.397 -10.283 16.946 1.00 64.19 84 ALA A O 1
ATOM 659 N N . LEU A 1 85 ? -2.304 -10.802 17.580 1.00 68.50 85 LEU A N 1
ATOM 660 C CA . LEU A 1 85 ? -2.611 -10.924 19.008 1.00 68.50 85 LEU A CA 1
ATOM 661 C C . LEU A 1 85 ? -2.978 -9.579 19.645 1.00 68.50 85 LEU A C 1
ATOM 663 O O . LEU A 1 85 ? -3.942 -9.512 20.401 1.00 68.50 85 LEU A O 1
ATOM 667 N N . ILE A 1 86 ? -2.267 -8.501 19.295 1.00 70.19 86 ILE A N 1
ATOM 668 C CA . ILE A 1 86 ? -2.595 -7.145 19.763 1.00 70.19 86 ILE A CA 1
ATOM 669 C C . ILE A 1 86 ? -3.990 -6.734 19.274 1.00 70.19 86 ILE A C 1
ATOM 671 O O . ILE A 1 86 ? -4.779 -6.206 20.053 1.00 70.19 86 ILE A O 1
ATOM 675 N N . GLY A 1 87 ? -4.327 -7.023 18.012 1.00 61.94 87 GLY A N 1
ATOM 676 C CA . GLY A 1 87 ? -5.656 -6.739 17.464 1.00 61.94 87 GLY A CA 1
ATOM 677 C C . GLY A 1 87 ? -6.784 -7.468 18.203 1.00 61.94 87 GLY A C 1
ATOM 678 O O . GLY A 1 87 ? -7.797 -6.854 18.530 1.00 61.94 87 GLY A O 1
ATOM 679 N N . LEU A 1 88 ? -6.592 -8.753 18.520 1.00 69.69 88 LEU A N 1
ATOM 680 C CA . LEU A 1 88 ? -7.558 -9.543 19.292 1.00 69.69 88 LEU A CA 1
ATOM 681 C C . LEU A 1 88 ? -7.689 -9.051 20.740 1.00 69.69 88 LEU A C 1
ATOM 683 O O . LEU A 1 88 ? -8.805 -8.893 21.225 1.00 69.69 88 LEU A O 1
ATOM 687 N N . ALA A 1 89 ? -6.575 -8.758 21.415 1.00 69.62 89 ALA A N 1
ATOM 688 C CA . ALA A 1 89 ? -6.583 -8.285 22.799 1.00 69.62 89 ALA A CA 1
ATOM 689 C C . ALA A 1 89 ? -7.269 -6.916 22.947 1.00 69.62 89 ALA A C 1
ATOM 691 O O . ALA A 1 89 ? -8.068 -6.726 23.862 1.00 69.62 89 ALA A O 1
ATOM 692 N N . ILE A 1 90 ? -7.013 -5.983 22.022 1.00 74.50 90 ILE A N 1
ATOM 693 C CA . ILE A 1 90 ? -7.663 -4.663 22.011 1.00 74.50 90 ILE A CA 1
ATOM 694 C C . ILE A 1 90 ? -9.163 -4.803 21.726 1.00 74.50 90 ILE A C 1
ATOM 696 O O . ILE A 1 90 ? -9.969 -4.170 22.403 1.00 74.50 90 ILE A O 1
ATOM 700 N N . GLY A 1 91 ? -9.554 -5.651 20.769 1.00 66.56 91 GLY A N 1
ATOM 701 C CA . GLY A 1 91 ? -10.965 -5.881 20.446 1.00 66.56 91 GLY A CA 1
ATOM 702 C C . GLY A 1 91 ? -11.754 -6.486 21.610 1.00 66.56 91 GLY A C 1
ATOM 703 O O . GLY A 1 91 ? -12.837 -6.003 21.935 1.00 66.56 91 GLY A O 1
ATOM 704 N N . ILE A 1 92 ? -11.189 -7.496 22.279 1.00 74.88 92 ILE A N 1
ATOM 705 C CA . ILE A 1 92 ? -11.808 -8.130 23.451 1.00 74.88 92 ILE A CA 1
ATOM 706 C C . ILE A 1 92 ? -11.857 -7.146 24.625 1.00 74.88 92 ILE A C 1
ATOM 708 O O . ILE A 1 92 ? -12.902 -7.012 25.250 1.00 74.88 92 ILE A O 1
ATOM 712 N N . GLY A 1 93 ? -10.772 -6.413 24.892 1.00 73.25 93 GLY A N 1
ATOM 713 C CA . GLY A 1 93 ? -10.713 -5.443 25.987 1.00 73.25 93 GLY A CA 1
ATOM 714 C C . GLY A 1 93 ? -11.704 -4.289 25.826 1.00 73.25 93 GLY A C 1
ATOM 715 O O . GLY A 1 93 ? -12.414 -3.961 26.773 1.00 73.25 93 GLY A O 1
ATOM 716 N N . LEU A 1 94 ? -11.810 -3.711 24.625 1.00 72.62 94 LEU A N 1
ATOM 717 C CA . LEU A 1 94 ? -12.759 -2.628 24.345 1.00 72.62 94 LEU A CA 1
ATOM 718 C C . LEU A 1 94 ? -14.212 -3.115 24.342 1.00 72.62 94 LEU A C 1
ATOM 720 O O . LEU A 1 94 ? -15.077 -2.432 24.883 1.00 72.62 94 LEU A O 1
ATOM 724 N N . GLY A 1 95 ? -14.483 -4.298 23.782 1.00 68.44 95 GLY A N 1
ATOM 725 C CA . GLY A 1 95 ? -15.820 -4.896 23.809 1.00 68.44 95 GLY A CA 1
ATOM 726 C C . GLY A 1 95 ? -16.273 -5.240 25.229 1.00 68.44 95 GLY A C 1
ATOM 727 O O . GLY A 1 95 ? -17.406 -4.951 25.605 1.00 68.44 95 GLY A O 1
ATOM 728 N N . PHE A 1 96 ? -15.370 -5.790 26.041 1.00 76.00 96 PHE A N 1
ATOM 729 C CA . PHE A 1 96 ? -15.637 -6.129 27.436 1.00 76.00 96 PHE A CA 1
ATOM 730 C C . PHE A 1 96 ? -15.816 -4.878 28.305 1.00 76.00 96 PHE A C 1
ATOM 732 O O . PHE A 1 96 ? -16.744 -4.822 29.106 1.00 76.00 96 PHE A O 1
ATOM 739 N N . TRP A 1 97 ? -15.001 -3.837 28.093 1.00 73.00 97 TRP A N 1
ATOM 740 C CA . TRP A 1 97 ? -15.165 -2.541 28.757 1.00 73.00 97 TRP A CA 1
ATOM 741 C C . TRP A 1 97 ? -16.504 -1.883 28.412 1.00 73.00 97 TRP A C 1
ATOM 743 O O . TRP A 1 97 ? -17.211 -1.443 29.314 1.00 73.00 97 TRP A O 1
ATOM 753 N N . TYR A 1 98 ? -16.882 -1.853 27.130 1.00 73.44 98 TYR A N 1
ATOM 754 C CA . TYR A 1 98 ? -18.153 -1.286 26.663 1.00 73.44 98 TYR A CA 1
ATOM 755 C C . TYR A 1 98 ? -19.375 -2.020 27.237 1.00 73.44 98 TYR A C 1
ATOM 757 O O . TYR A 1 98 ? -20.378 -1.388 27.548 1.00 73.44 98 TYR A O 1
ATOM 765 N N . ILE A 1 99 ? -19.282 -3.342 27.418 1.00 74.25 99 ILE A N 1
ATOM 766 C CA . ILE A 1 99 ? -20.322 -4.150 28.075 1.00 74.25 99 ILE A CA 1
ATOM 767 C C . ILE A 1 99 ? -20.397 -3.868 29.583 1.00 74.25 99 ILE A C 1
ATOM 769 O O . ILE A 1 99 ? -21.491 -3.846 30.126 1.00 74.25 99 ILE A O 1
ATOM 773 N N . LEU A 1 100 ? -19.263 -3.635 30.251 1.00 74.88 100 LEU A N 1
ATOM 774 C CA . LEU A 1 100 ? -19.201 -3.330 31.690 1.00 74.88 100 LEU A CA 1
ATOM 775 C C . LEU A 1 100 ? -19.587 -1.888 32.049 1.00 74.88 100 LEU A C 1
ATOM 777 O O . LEU A 1 100 ? -19.907 -1.620 33.202 1.00 74.88 100 LEU A O 1
ATOM 781 N N . THR A 1 101 ? -19.514 -0.954 31.097 1.00 78.50 101 THR A N 1
ATOM 782 C CA . THR A 1 101 ? -19.882 0.462 31.298 1.00 78.50 101 THR A CA 1
ATOM 783 C C . THR A 1 101 ? -21.320 0.789 30.888 1.00 78.50 101 THR A C 1
ATOM 785 O O . THR A 1 101 ? -21.718 1.953 30.954 1.00 78.50 101 THR A O 1
ATOM 788 N N . ARG A 1 102 ? -22.101 -0.216 30.483 1.00 64.12 102 ARG A N 1
ATOM 789 C CA . ARG A 1 102 ? -23.522 -0.107 30.146 1.00 64.12 102 ARG A CA 1
ATOM 790 C C . ARG A 1 102 ? -24.380 -0.765 31.220 1.00 64.12 102 ARG A C 1
ATOM 792 O O . ARG A 1 102 ? -25.502 -0.257 31.427 1.00 64.12 102 ARG A O 1
#